Protein AF-A0A920BW28-F1 (afdb_monomer_lite)

InterPro domains:
  IPR007069 Transposase, IS801/IS1294 [PF04986] (14-71)

Radius of gyration: 20.34 Å; chains: 1; bounding box: 37×32×54 Å

Secondary structure (DSSP, 8-state):
-EEEE-SSSS--EEEE-SSEEEEEEEE-TTSS-EEEEEEEEHHHHHHHHHTTSPPTT-------GGGSTTTHHHHHHHHTT-

Foldseek 3Di:
DDWDDDDDDPWWTWDDDPFWIWTWGFDPPPVDGDTDIDIDTPVVVVVVVVVPDDDPPDDDDPADDCRDPVNVVVVVVVVVVD

Structure (mmCIF, N/CA/C/O backbone):
data_AF-A0A920BW28-F1
#
_entry.id   AF-A0A920BW28-F1
#
loop_
_atom_site.group_PDB
_atom_site.id
_atom_site.type_symbol
_atom_site.label_atom_id
_atom_site.label_alt_id
_atom_site.label_comp_id
_atom_site.label_asym_id
_atom_site.label_entity_id
_atom_site.label_seq_id
_atom_site.pdbx_PDB_ins_code
_atom_site.Cartn_x
_atom_site.Cartn_y
_atom_site.Cartn_z
_atom_site.occupancy
_atom_site.B_iso_or_equiv
_atom_site.auth_seq_id
_atom_site.auth_comp_id
_atom_site.auth_asym_id
_atom_site.auth_atom_id
_atom_site.pdbx_PDB_model_num
ATOM 1 N N . MET A 1 1 ? -21.239 0.601 17.237 1.00 50.81 1 MET A N 1
ATOM 2 C CA . MET A 1 1 ? -20.440 0.082 16.107 1.00 50.81 1 MET A CA 1
ATOM 3 C C . MET A 1 1 ? -20.384 1.133 15.021 1.00 50.81 1 MET A C 1
ATOM 5 O O . MET A 1 1 ? -21.419 1.462 14.449 1.00 50.81 1 MET A O 1
ATOM 9 N N . MET A 1 2 ? -19.203 1.701 14.790 1.00 47.06 2 MET A N 1
ATOM 10 C CA . MET A 1 2 ? -18.985 2.674 13.720 1.00 47.06 2 MET A CA 1
ATOM 11 C C . MET A 1 2 ? -18.662 1.907 12.433 1.00 47.06 2 MET A C 1
ATOM 13 O O . MET A 1 2 ? -17.834 0.997 12.457 1.00 47.06 2 MET A O 1
ATOM 17 N N . LYS A 1 3 ? -19.357 2.224 11.334 1.00 48.19 3 LYS A N 1
ATOM 18 C CA . LYS A 1 3 ? -19.135 1.615 10.015 1.00 48.19 3 LYS A CA 1
ATOM 19 C C . LYS A 1 3 ? -18.367 2.599 9.148 1.00 48.19 3 LYS A C 1
ATOM 21 O O . LYS A 1 3 ? -18.821 3.727 8.964 1.00 48.19 3 LYS A O 1
ATOM 26 N N . ILE A 1 4 ? -17.223 2.172 8.628 1.00 57.50 4 ILE A N 1
ATOM 27 C CA . ILE A 1 4 ? -16.396 2.981 7.731 1.00 57.50 4 ILE A CA 1
ATOM 28 C C . ILE A 1 4 ? -16.599 2.428 6.318 1.00 57.50 4 ILE A C 1
ATOM 30 O O . ILE A 1 4 ? -16.310 1.261 6.069 1.00 57.50 4 ILE A O 1
ATOM 34 N N . ASN A 1 5 ? -17.136 3.244 5.407 1.00 47.09 5 ASN A N 1
ATOM 35 C CA . ASN A 1 5 ? -17.307 2.874 3.999 1.00 47.09 5 ASN A CA 1
ATOM 36 C C . ASN A 1 5 ? -16.104 3.377 3.196 1.00 47.09 5 ASN A C 1
ATOM 38 O O . ASN A 1 5 ? -15.914 4.584 3.052 1.00 47.09 5 ASN A O 1
ATOM 42 N N . ALA A 1 6 ? -15.301 2.452 2.673 1.00 47.03 6 ALA A N 1
ATOM 43 C CA . ALA A 1 6 ? -14.158 2.758 1.823 1.00 47.03 6 ALA A CA 1
ATOM 44 C C . ALA A 1 6 ? -14.522 2.547 0.343 1.00 47.03 6 ALA A C 1
ATOM 46 O O . ALA A 1 6 ? -14.345 1.461 -0.196 1.00 47.03 6 ALA A O 1
ATOM 47 N N . GLY A 1 7 ? -15.001 3.608 -0.313 1.00 42.88 7 GLY A N 1
ATOM 48 C CA . GLY A 1 7 ? -15.077 3.695 -1.776 1.00 42.88 7 GLY A CA 1
ATOM 49 C C . GLY A 1 7 ? -16.218 2.925 -2.454 1.00 42.88 7 GLY A C 1
ATOM 50 O O . GLY A 1 7 ? -16.817 2.013 -1.901 1.00 42.88 7 GLY A O 1
ATOM 51 N N . ASN A 1 8 ? -16.522 3.341 -3.686 1.00 42.19 8 ASN A N 1
ATOM 52 C CA . ASN A 1 8 ? -17.715 2.986 -4.467 1.00 42.19 8 ASN A CA 1
ATOM 53 C C . ASN A 1 8 ? -17.776 1.531 -4.986 1.00 42.19 8 ASN A C 1
ATOM 55 O O . ASN A 1 8 ? -18.644 1.224 -5.800 1.00 42.19 8 ASN A O 1
ATOM 59 N N . ASP A 1 9 ? -16.897 0.641 -4.525 1.00 47.59 9 ASP A N 1
ATOM 60 C CA . ASP A 1 9 ? -16.853 -0.753 -4.960 1.00 47.59 9 ASP A CA 1
ATOM 61 C C . ASP A 1 9 ? -17.375 -1.665 -3.847 1.00 47.59 9 ASP A C 1
ATOM 63 O O . ASP A 1 9 ? -16.760 -1.868 -2.802 1.00 47.59 9 ASP A O 1
ATOM 67 N N . SER A 1 10 ? -18.553 -2.231 -4.093 1.00 51.75 10 SER A N 1
ATOM 68 C CA . SER A 1 10 ? -19.185 -3.269 -3.283 1.00 51.75 10 SER A CA 1
ATOM 69 C C . SER A 1 10 ? -18.185 -4.356 -2.856 1.00 51.75 10 SER A C 1
ATOM 71 O O . SER A 1 10 ? -17.664 -5.051 -3.731 1.00 51.75 10 SER A O 1
ATOM 73 N N . LYS A 1 11 ? -18.017 -4.532 -1.529 1.00 55.28 11 LYS A N 1
ATOM 74 C CA . LYS A 1 11 ? -17.431 -5.682 -0.779 1.00 55.28 11 LYS A CA 1
ATOM 75 C C . LYS A 1 11 ? -16.276 -5.368 0.192 1.00 55.28 11 LYS A C 1
ATOM 77 O O . LYS A 1 11 ? -15.485 -6.258 0.491 1.00 55.28 11 LYS A O 1
ATOM 82 N N . LEU A 1 12 ? -16.208 -4.163 0.757 1.00 59.53 12 LEU A N 1
ATOM 83 C CA . LEU A 1 12 ? -15.406 -3.907 1.961 1.00 59.53 12 LEU A CA 1
ATOM 84 C C . LEU A 1 12 ? -16.302 -3.370 3.076 1.00 59.53 12 LEU A C 1
ATOM 86 O O . LEU A 1 12 ? -16.674 -2.202 3.070 1.00 59.53 12 LEU A O 1
ATOM 90 N N . ASN A 1 13 ? -16.651 -4.236 4.031 1.00 65.38 13 ASN A N 1
ATOM 91 C CA . ASN A 1 13 ? -17.351 -3.835 5.251 1.00 65.38 13 ASN A CA 1
ATOM 92 C C . ASN A 1 13 ? -16.347 -3.832 6.407 1.00 65.38 13 ASN A C 1
ATOM 94 O O . ASN A 1 13 ? -15.795 -4.885 6.736 1.00 65.38 13 ASN A O 1
ATOM 98 N N . MET A 1 14 ? -16.126 -2.659 7.005 1.00 69.12 14 MET A N 1
ATOM 99 C CA . MET A 1 14 ? -15.259 -2.481 8.170 1.00 69.12 14 MET A CA 1
ATOM 100 C C . MET A 1 14 ? -16.086 -2.089 9.395 1.00 69.12 14 MET A C 1
ATOM 102 O O . MET A 1 14 ? -16.876 -1.141 9.346 1.00 69.12 14 MET A O 1
ATOM 106 N N . GLU A 1 15 ? -15.893 -2.818 10.491 1.00 78.62 15 GLU A N 1
ATOM 107 C CA . GLU A 1 15 ? -16.513 -2.550 11.790 1.00 78.62 15 GLU A CA 1
ATOM 108 C C . GLU A 1 15 ? -15.440 -2.201 12.821 1.00 78.62 15 GLU A C 1
ATOM 110 O O . GLU A 1 15 ? -14.388 -2.840 12.879 1.00 78.62 15 GLU A O 1
ATOM 115 N N . TYR A 1 16 ? -15.727 -1.178 13.627 1.00 78.88 16 TYR A N 1
ATOM 116 C CA . TYR A 1 16 ? -14.848 -0.700 14.688 1.00 78.88 16 TYR A CA 1
ATOM 117 C C . TYR A 1 16 ? -15.571 -0.700 16.037 1.00 78.88 16 TYR A C 1
ATOM 119 O O . TYR A 1 16 ? -16.673 -0.140 16.165 1.00 78.88 16 TYR A O 1
ATOM 127 N N . ASP A 1 17 ? -14.942 -1.326 17.030 1.00 79.81 17 ASP A N 1
ATOM 128 C CA . ASP A 1 17 ? -15.447 -1.463 18.402 1.00 79.81 17 ASP A CA 1
ATOM 129 C C . ASP A 1 17 ? -14.656 -0.638 19.440 1.00 79.81 17 ASP A C 1
ATOM 131 O O . ASP A 1 17 ? -15.060 -0.577 20.598 1.00 79.81 17 ASP A O 1
ATOM 135 N N . GLY A 1 18 ? -13.575 0.040 19.031 1.00 75.81 18 GLY A N 1
ATOM 136 C CA . GLY A 1 18 ? -12.700 0.817 19.918 1.00 75.81 18 GLY A CA 1
ATOM 137 C C . GLY A 1 18 ? -11.374 0.135 20.276 1.00 75.81 18 GLY A C 1
ATOM 138 O O . GLY A 1 18 ? -10.436 0.829 20.657 1.00 75.81 18 GLY A O 1
ATOM 139 N N . GLN A 1 19 ? -11.270 -1.189 20.136 1.00 81.81 19 GLN A N 1
ATOM 140 C CA . GLN A 1 19 ? -10.062 -1.978 20.441 1.00 81.81 19 GLN A CA 1
ATOM 141 C C . GLN A 1 19 ? -9.571 -2.807 19.250 1.00 81.81 19 GLN A C 1
ATOM 143 O O . GLN A 1 19 ? -8.377 -3.096 19.133 1.00 81.81 19 GLN A O 1
ATOM 148 N N . SER A 1 20 ? -10.475 -3.170 18.351 1.00 82.12 20 SER A N 1
ATOM 149 C CA . SER A 1 20 ? -10.215 -3.999 17.192 1.00 82.12 20 SER A CA 1
ATOM 150 C C . SER A 1 20 ? -10.948 -3.480 15.955 1.00 82.12 20 SER A C 1
ATOM 152 O O . SER A 1 20 ? -11.983 -2.807 16.019 1.00 82.12 20 SER A O 1
ATOM 154 N N . VAL A 1 21 ? -10.364 -3.769 14.796 1.00 83.56 21 VAL A N 1
ATOM 155 C CA . VAL A 1 21 ? -10.940 -3.493 13.483 1.00 83.56 21 VAL A CA 1
ATOM 156 C C . VAL A 1 21 ? -11.250 -4.832 12.840 1.00 83.56 21 VAL A C 1
ATOM 158 O O . VAL A 1 21 ? -10.363 -5.672 12.688 1.00 83.56 21 VAL A O 1
ATOM 161 N N . THR A 1 22 ? -12.509 -5.025 12.453 1.00 82.75 22 THR A N 1
ATOM 162 C CA . THR A 1 22 ? -12.945 -6.216 11.723 1.00 82.75 22 THR A CA 1
ATOM 163 C C . THR A 1 22 ? -13.177 -5.865 10.263 1.00 82.75 22 THR A C 1
ATOM 165 O O . THR A 1 22 ? -14.017 -5.021 9.952 1.00 82.75 22 THR A O 1
ATOM 168 N N . ILE A 1 23 ? -12.439 -6.519 9.367 1.00 79.81 23 ILE A N 1
ATOM 169 C CA . ILE A 1 23 ? -12.485 -6.279 7.922 1.00 79.81 23 ILE A CA 1
ATOM 170 C C . ILE A 1 23 ? -13.060 -7.513 7.239 1.00 79.81 23 ILE A C 1
ATOM 172 O O . ILE A 1 23 ? -12.561 -8.622 7.431 1.00 79.81 23 ILE A O 1
ATOM 176 N N . LYS A 1 24 ? -14.091 -7.305 6.419 1.00 78.69 24 LYS A N 1
ATOM 177 C CA . LYS A 1 24 ? -14.622 -8.314 5.499 1.00 78.69 24 LYS A CA 1
ATOM 178 C C . LYS A 1 24 ? -14.224 -7.956 4.077 1.00 78.69 24 LYS A C 1
ATOM 180 O O . LYS A 1 24 ? -14.616 -6.890 3.604 1.00 78.69 24 LYS A O 1
ATOM 185 N N . TYR A 1 25 ? -13.484 -8.838 3.412 1.00 74.62 25 TYR A N 1
ATOM 186 C CA . TYR A 1 25 ? -13.089 -8.679 2.012 1.00 74.62 25 TYR A CA 1
ATOM 187 C C . TYR A 1 25 ? -13.295 -9.973 1.224 1.00 74.62 25 TYR A C 1
ATOM 189 O O . TYR A 1 25 ? -13.367 -11.062 1.796 1.00 74.62 25 TYR A O 1
ATOM 197 N N . VAL A 1 26 ? -13.393 -9.830 -0.101 1.00 73.81 26 VAL A N 1
ATOM 198 C CA . VAL A 1 26 ? -13.409 -10.962 -1.029 1.00 73.81 26 VAL A CA 1
ATOM 199 C C . VAL A 1 26 ? -12.015 -11.190 -1.584 1.00 73.81 26 VAL A C 1
ATOM 201 O O . VAL A 1 26 ? -11.487 -10.326 -2.289 1.00 73.81 26 VAL A O 1
ATOM 204 N N . ASP A 1 27 ? -11.439 -12.354 -1.297 1.00 72.38 27 ASP A N 1
ATOM 205 C CA . ASP A 1 27 ? -10.195 -12.774 -1.936 1.00 72.38 27 ASP A CA 1
ATOM 206 C C . ASP A 1 27 ? -10.460 -13.117 -3.412 1.00 72.38 27 ASP A C 1
ATOM 208 O O . ASP A 1 27 ? -11.362 -13.891 -3.740 1.00 72.38 27 ASP A O 1
ATOM 212 N N . LYS A 1 28 ? -9.691 -12.495 -4.312 1.00 74.44 28 LYS A N 1
ATOM 213 C CA . LYS A 1 28 ? -9.807 -12.658 -5.770 1.00 74.44 28 LYS A CA 1
ATOM 214 C C . LYS A 1 28 ? -8.750 -13.598 -6.356 1.00 74.44 28 LYS A C 1
ATOM 216 O O . LYS A 1 28 ? -8.774 -13.836 -7.560 1.00 74.44 28 LYS A O 1
ATOM 221 N N . THR A 1 29 ? -7.821 -14.112 -5.551 1.00 73.69 29 THR A N 1
ATOM 222 C CA . THR A 1 29 ? -6.680 -14.908 -6.036 1.00 73.69 29 THR A CA 1
ATOM 223 C C . THR A 1 29 ? -7.080 -16.271 -6.612 1.00 73.69 29 THR A C 1
ATOM 225 O O . THR A 1 29 ? -6.472 -16.720 -7.578 1.00 73.69 29 THR A O 1
ATOM 228 N N . ASP A 1 30 ? -8.133 -16.898 -6.082 1.00 68.06 30 ASP A N 1
ATOM 229 C CA . ASP A 1 30 ? -8.521 -18.286 -6.398 1.00 68.06 30 ASP A CA 1
ATOM 230 C C . ASP A 1 30 ? -9.698 -18.411 -7.394 1.00 68.06 30 ASP A C 1
ATOM 232 O O . ASP A 1 30 ? -10.242 -19.494 -7.606 1.00 68.06 30 ASP A O 1
ATOM 236 N N . GLY A 1 31 ? -10.186 -17.299 -7.959 1.00 58.19 31 GLY A N 1
ATOM 237 C CA . GLY A 1 31 ? -11.398 -17.285 -8.800 1.00 58.19 31 GLY A CA 1
ATOM 238 C C . GLY A 1 31 ? -12.693 -17.693 -8.072 1.00 58.19 31 GLY A C 1
ATOM 239 O O . GLY A 1 31 ? -13.760 -17.734 -8.683 1.00 58.19 31 GLY A O 1
ATOM 240 N N . LYS A 1 32 ? -12.617 -17.972 -6.767 1.00 58.94 32 LYS A N 1
ATOM 241 C CA . LYS A 1 32 ? -13.735 -18.261 -5.867 1.00 58.94 32 LYS A CA 1
ATOM 242 C C . LYS A 1 32 ? -13.860 -17.120 -4.875 1.00 58.94 32 LYS A C 1
ATOM 244 O O . LYS A 1 32 ? -12.871 -16.731 -4.265 1.00 58.94 32 LYS A O 1
ATOM 249 N N . GLU A 1 33 ? -15.073 -16.615 -4.687 1.00 59.59 33 GLU A N 1
ATOM 250 C CA . GLU A 1 33 ? -15.328 -15.587 -3.684 1.00 59.59 33 GLU A CA 1
ATOM 251 C C . GLU A 1 33 ? -15.154 -16.177 -2.276 1.00 59.59 33 GLU A C 1
ATOM 253 O O . GLU A 1 33 ? -16.027 -16.890 -1.783 1.00 59.59 33 GLU A O 1
ATOM 258 N N . LYS A 1 34 ? -14.018 -15.905 -1.626 1.00 58.81 34 LYS A N 1
ATOM 259 C CA . LYS A 1 34 ? -13.824 -16.197 -0.199 1.00 58.81 34 LYS A CA 1
ATOM 260 C C . LYS A 1 34 ? -14.108 -14.929 0.591 1.00 58.81 34 LYS A C 1
ATOM 262 O O . LYS A 1 34 ? -13.440 -13.925 0.378 1.00 58.81 34 LYS A O 1
ATOM 267 N N . ASN A 1 35 ? -15.103 -14.978 1.473 1.00 63.12 35 ASN A N 1
ATOM 268 C CA . ASN A 1 35 ? -15.395 -13.900 2.415 1.00 63.12 35 ASN A CA 1
ATOM 269 C C . ASN A 1 35 ? -14.570 -14.134 3.683 1.00 63.12 35 ASN A C 1
ATOM 271 O O . ASN A 1 35 ? -14.968 -14.929 4.535 1.00 63.12 35 ASN A O 1
ATOM 275 N N . GLU A 1 36 ? -13.426 -13.471 3.804 1.00 64.94 36 GLU A N 1
ATOM 276 C CA . GLU A 1 36 ? -12.577 -13.588 4.992 1.00 64.94 36 GLU A CA 1
ATOM 277 C C . GLU A 1 36 ? -12.900 -12.473 5.984 1.00 64.94 36 GLU A C 1
ATOM 279 O O . GLU A 1 36 ? -13.117 -11.325 5.597 1.00 64.94 36 GLU A O 1
ATOM 284 N N . THR A 1 37 ? -12.980 -12.831 7.268 1.00 73.88 37 THR A N 1
ATOM 285 C CA . THR A 1 37 ? -13.154 -11.883 8.373 1.00 73.88 37 THR A CA 1
ATOM 286 C C . THR A 1 37 ? -11.849 -11.829 9.145 1.00 73.88 37 THR A C 1
ATOM 288 O O . THR A 1 37 ? -11.464 -12.814 9.771 1.00 73.88 37 THR A O 1
ATOM 291 N N . VAL A 1 38 ? -11.166 -10.690 9.084 1.00 76.44 38 VAL A N 1
ATOM 292 C CA . VAL A 1 38 ? -9.920 -10.466 9.819 1.00 76.44 38 VAL A CA 1
ATOM 293 C C . VAL A 1 38 ? -10.194 -9.461 10.923 1.00 76.44 38 VAL A C 1
ATOM 295 O O . VAL A 1 38 ? -10.561 -8.322 10.634 1.00 76.44 38 VAL A O 1
ATOM 298 N N . SER A 1 39 ? -10.014 -9.890 12.170 1.00 81.94 39 SER A N 1
ATOM 299 C CA . SER A 1 39 ? -10.030 -9.018 13.343 1.00 81.94 39 SER A CA 1
ATOM 300 C C . SER A 1 39 ? -8.591 -8.785 13.789 1.00 81.94 39 SER A C 1
ATOM 302 O O . SER A 1 39 ? -7.884 -9.726 14.141 1.00 81.94 39 SER A O 1
ATOM 304 N N . VAL A 1 40 ? -8.157 -7.532 13.738 1.00 84.19 40 VAL A N 1
ATOM 305 C CA . VAL A 1 40 ? -6.821 -7.083 14.158 1.00 84.19 40 VAL A CA 1
ATOM 306 C C . VAL A 1 40 ? -6.967 -5.971 15.185 1.00 84.19 40 VAL A C 1
ATOM 308 O O . VAL A 1 40 ? -7.948 -5.224 15.155 1.00 84.19 40 VAL A O 1
ATOM 311 N N . SER A 1 41 ? -6.009 -5.852 16.105 1.00 88.12 41 SER A N 1
ATOM 312 C CA . SER A 1 41 ? -5.984 -4.721 17.038 1.00 88.12 41 SER A CA 1
ATOM 313 C C . SER A 1 41 ? -5.803 -3.402 16.277 1.00 88.12 41 SER A C 1
ATOM 315 O O . SER A 1 41 ? -5.2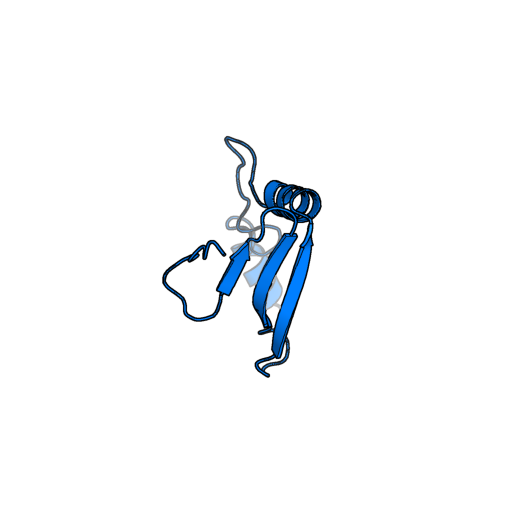90 -3.382 15.155 1.00 88.12 41 SER A O 1
ATOM 317 N N . VAL A 1 42 ? -6.210 -2.281 16.879 1.00 85.69 42 VAL A N 1
ATOM 318 C CA . VAL A 1 42 ? -6.053 -0.954 16.249 1.00 85.69 42 VAL A CA 1
ATOM 319 C C . VAL A 1 42 ? -4.591 -0.646 15.927 1.00 85.69 42 VAL A C 1
ATOM 321 O O . VAL A 1 42 ? -4.286 -0.163 14.841 1.00 85.69 42 VAL A O 1
ATOM 324 N N . GLU A 1 43 ? -3.681 -0.952 16.850 1.00 87.44 43 GLU A N 1
ATOM 325 C CA . GLU A 1 43 ? -2.243 -0.718 16.676 1.00 87.44 43 GLU A CA 1
ATOM 326 C C . GLU A 1 43 ? -1.675 -1.548 15.518 1.00 87.44 43 GLU A C 1
ATOM 328 O O . GLU A 1 43 ? -0.944 -1.038 14.664 1.00 87.44 43 GLU A O 1
ATOM 333 N N . GLU A 1 44 ? -2.064 -2.822 15.434 1.00 86.81 44 GLU A N 1
ATOM 334 C CA . GLU A 1 44 ? -1.643 -3.701 14.349 1.00 86.81 44 GLU A CA 1
ATOM 335 C C . GLU A 1 44 ? -2.227 -3.254 13.003 1.00 86.81 44 GLU A C 1
ATOM 337 O O . GLU A 1 44 ? -1.533 -3.249 11.987 1.00 86.81 44 GLU A O 1
ATOM 342 N N . PHE A 1 45 ? -3.478 -2.801 12.990 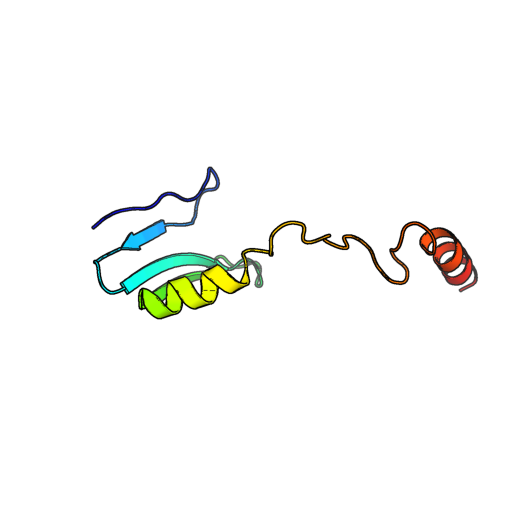1.00 85.62 45 PHE A N 1
ATOM 343 C CA . PHE A 1 45 ? -4.093 -2.237 11.797 1.00 85.62 45 PHE A CA 1
ATOM 344 C C . PHE A 1 45 ? -3.353 -0.982 11.309 1.00 85.62 45 PHE A C 1
ATOM 346 O O . PHE A 1 45 ? -2.990 -0.905 10.134 1.00 85.62 45 PHE A O 1
ATOM 353 N N . ILE A 1 46 ? -3.078 -0.024 12.202 1.00 87.00 46 ILE A N 1
ATOM 354 C CA . ILE A 1 46 ? -2.377 1.222 11.863 1.00 87.00 46 ILE A CA 1
ATOM 355 C C . ILE A 1 46 ? -0.967 0.926 11.344 1.00 87.00 46 ILE A C 1
ATOM 357 O O . ILE A 1 46 ? -0.581 1.459 10.306 1.00 87.00 46 ILE A O 1
ATOM 361 N N . SER A 1 47 ? -0.209 0.054 12.015 1.00 88.88 47 SER A N 1
ATOM 362 C CA . SER A 1 47 ? 1.152 -0.295 11.581 1.00 88.88 47 SER A CA 1
ATOM 363 C C . SER A 1 47 ? 1.183 -0.915 10.180 1.00 88.88 47 SER A C 1
ATOM 365 O O . SER A 1 47 ? 1.981 -0.492 9.344 1.00 88.88 47 SER A O 1
ATOM 367 N N . ARG A 1 48 ? 0.266 -1.845 9.877 1.00 88.31 48 ARG A N 1
ATOM 368 C CA . ARG A 1 48 ? 0.121 -2.426 8.532 1.00 88.31 48 ARG A CA 1
ATOM 369 C C . ARG A 1 48 ? -0.299 -1.379 7.499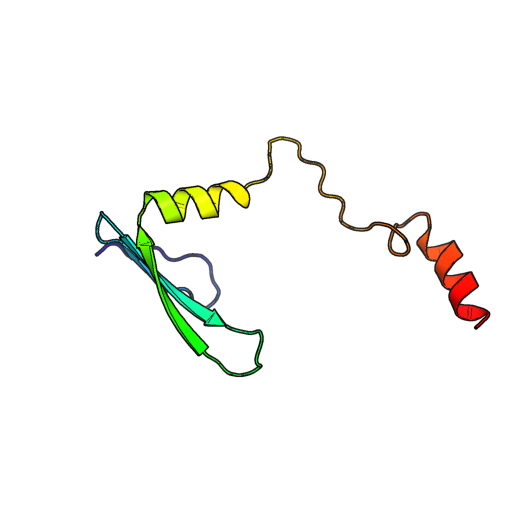 1.00 88.31 48 ARG A C 1
ATOM 371 O O . ARG A 1 48 ? 0.145 -1.434 6.356 1.00 88.31 48 ARG A O 1
ATOM 378 N N . PHE A 1 49 ? -1.142 -0.425 7.892 1.00 86.62 49 PHE A N 1
ATOM 379 C CA . PHE A 1 49 ? -1.641 0.615 6.996 1.00 86.62 49 PHE A CA 1
ATOM 380 C C . PHE A 1 49 ? -0.569 1.649 6.634 1.00 86.62 49 PHE A C 1
ATOM 382 O O . PHE A 1 49 ? -0.435 2.003 5.463 1.00 86.62 49 PHE A O 1
ATOM 389 N N . 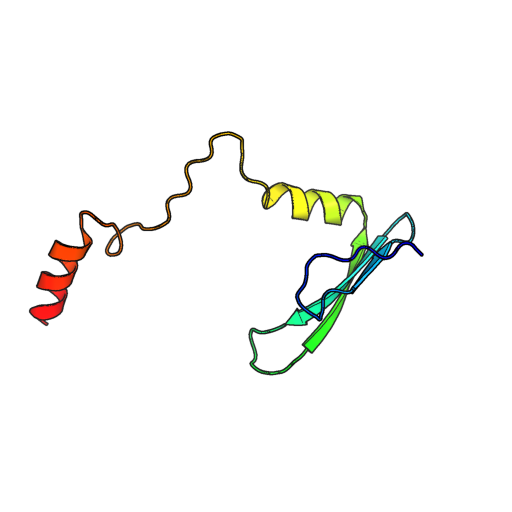ILE A 1 50 ? 0.229 2.099 7.608 1.00 89.25 50 ILE A N 1
ATOM 390 C CA . ILE A 1 50 ? 1.271 3.116 7.398 1.00 89.25 50 ILE A CA 1
ATOM 391 C C . ILE A 1 50 ? 2.284 2.669 6.335 1.00 89.25 50 ILE A C 1
ATOM 393 O O . ILE A 1 50 ? 2.667 3.480 5.499 1.00 89.25 50 ILE A O 1
ATOM 397 N N . CYS A 1 51 ? 2.660 1.384 6.286 1.00 86.12 51 CYS A N 1
ATOM 398 C CA . CYS A 1 51 ? 3.596 0.859 5.280 1.00 86.12 51 CYS A CA 1
ATOM 399 C C . CYS A 1 51 ? 3.131 1.034 3.823 1.00 86.12 51 CYS A C 1
ATOM 401 O O . CYS A 1 51 ? 3.947 0.958 2.905 1.00 86.12 51 CYS A O 1
ATOM 403 N N . HIS A 1 52 ? 1.833 1.237 3.592 1.00 87.12 52 HIS A N 1
ATOM 404 C CA . HIS A 1 52 ? 1.279 1.465 2.259 1.00 87.12 52 HIS A CA 1
ATOM 405 C C . HIS A 1 52 ? 1.228 2.942 1.859 1.00 87.12 52 HIS A C 1
ATOM 407 O O . HIS A 1 52 ? 0.951 3.235 0.694 1.00 87.12 52 HIS A O 1
ATOM 413 N N . ILE A 1 53 ? 1.485 3.865 2.788 1.00 89.00 53 ILE A N 1
ATOM 414 C CA . ILE A 1 53 ? 1.528 5.298 2.514 1.00 89.00 53 ILE A CA 1
ATOM 415 C C . ILE A 1 53 ? 2.954 5.638 2.061 1.00 89.00 53 ILE A C 1
ATOM 417 O O . ILE A 1 53 ? 3.883 5.523 2.858 1.00 89.00 53 ILE A O 1
ATOM 421 N N . PRO A 1 54 ? 3.167 6.017 0.790 1.00 87.88 54 PRO A N 1
ATOM 422 C CA . PRO A 1 54 ? 4.486 6.420 0.329 1.00 87.88 54 PRO A CA 1
ATOM 423 C C . PRO A 1 54 ? 4.881 7.777 0.925 1.00 87.88 54 PRO A C 1
ATOM 425 O O . PRO A 1 54 ? 4.023 8.633 1.148 1.00 87.88 54 PRO A O 1
ATOM 428 N N . ASP A 1 55 ? 6.184 7.986 1.111 1.00 88.56 55 ASP A N 1
ATOM 429 C CA . ASP A 1 55 ? 6.730 9.250 1.609 1.00 88.56 55 ASP A CA 1
ATOM 430 C C . ASP A 1 55 ? 6.408 10.438 0.691 1.00 88.56 55 ASP A C 1
ATOM 432 O O . ASP A 1 55 ? 6.158 10.302 -0.518 1.00 88.56 55 ASP A O 1
ATOM 436 N N . GLU A 1 56 ? 6.484 11.644 1.257 1.00 89.75 56 GLU A N 1
ATOM 437 C CA . GLU A 1 56 ? 6.386 12.865 0.468 1.00 89.75 56 GLU A CA 1
ATOM 438 C C . GLU A 1 56 ? 7.439 12.879 -0.649 1.00 89.75 56 GLU A C 1
ATOM 440 O O . GLU A 1 56 ? 8.604 12.529 -0.465 1.00 89.75 56 GLU A O 1
ATOM 445 N N . GLN A 1 57 ? 7.011 13.284 -1.848 1.00 90.75 57 GLN A N 1
ATOM 446 C CA . GLN A 1 57 ? 7.844 13.321 -3.057 1.00 90.75 57 GLN A CA 1
ATOM 447 C C . GLN A 1 57 ? 8.384 11.953 -3.526 1.00 90.75 57 GLN A C 1
ATOM 449 O O . GLN A 1 57 ? 9.277 11.907 -4.382 1.00 90.75 57 GLN A O 1
ATOM 454 N N . PHE A 1 58 ? 7.816 10.834 -3.058 1.00 89.56 58 PHE A N 1
ATOM 455 C CA . PHE A 1 58 ? 8.198 9.505 -3.528 1.00 89.56 58 PHE A CA 1
ATOM 456 C C . PHE A 1 58 ? 7.949 9.336 -5.038 1.00 89.56 58 PHE A C 1
ATOM 458 O O . PHE A 1 58 ? 6.816 9.272 -5.532 1.00 89.56 58 PHE A O 1
ATOM 465 N N . LYS A 1 59 ? 9.034 9.236 -5.813 1.00 87.75 59 LYS A N 1
ATOM 466 C CA . LYS A 1 59 ? 8.962 8.989 -7.259 1.00 87.75 59 LYS A CA 1
ATOM 467 C C . LYS A 1 59 ? 8.684 7.514 -7.522 1.00 87.75 59 LYS A C 1
ATOM 469 O O . LYS A 1 59 ? 9.596 6.695 -7.589 1.00 87.75 59 LYS A O 1
ATOM 474 N N . THR A 1 60 ? 7.417 7.189 -7.755 1.00 87.06 60 THR A N 1
ATOM 475 C CA . THR A 1 60 ? 7.011 5.825 -8.115 1.00 87.06 60 THR A CA 1
ATOM 476 C C . THR A 1 60 ? 7.559 5.432 -9.494 1.00 87.06 60 THR A C 1
ATOM 478 O O . THR A 1 60 ? 7.177 6.000 -10.523 1.00 87.06 60 THR A O 1
ATOM 481 N N . ILE A 1 61 ? 8.435 4.424 -9.547 1.00 87.44 61 ILE A N 1
ATOM 482 C CA . ILE A 1 61 ? 8.945 3.867 -10.808 1.00 87.44 61 ILE A CA 1
ATOM 483 C C . ILE A 1 61 ? 7.919 2.875 -11.368 1.00 87.44 61 ILE A C 1
ATOM 485 O O . ILE A 1 61 ? 7.864 1.720 -10.964 1.00 87.44 61 ILE A O 1
ATOM 489 N N . ARG A 1 62 ? 7.114 3.312 -12.344 1.00 86.75 62 ARG A N 1
ATOM 490 C CA . ARG A 1 62 ? 6.069 2.465 -12.954 1.00 86.75 62 ARG A CA 1
ATOM 491 C C . ARG A 1 62 ? 6.607 1.356 -13.867 1.00 86.75 62 ARG A C 1
ATOM 493 O O . ARG A 1 62 ? 5.965 0.324 -14.009 1.00 86.75 62 ARG A O 1
ATOM 500 N N . TYR A 1 63 ? 7.749 1.575 -14.524 1.00 92.38 63 TYR A N 1
ATOM 501 C CA . TYR A 1 63 ? 8.323 0.631 -15.489 1.00 92.38 63 TYR A CA 1
ATOM 502 C C . TYR A 1 63 ? 9.846 0.562 -15.362 1.00 92.38 63 TYR A C 1
ATOM 504 O O . TYR A 1 63 ? 10.521 1.586 -15.473 1.00 92.38 63 TYR A O 1
ATOM 512 N N . TYR A 1 64 ? 10.382 -0.647 -15.206 1.00 90.56 64 TYR A N 1
ATOM 513 C CA . TYR A 1 64 ? 11.810 -0.925 -15.030 1.00 90.56 64 TYR A CA 1
ATOM 514 C C . TYR A 1 64 ? 12.283 -2.041 -15.974 1.00 90.56 64 TYR A C 1
ATOM 516 O O . TYR A 1 64 ? 11.483 -2.652 -16.688 1.00 90.56 64 TYR A O 1
ATOM 524 N N . GLY A 1 65 ? 13.596 -2.284 -16.015 1.00 89.44 65 GLY A N 1
ATOM 525 C CA . GLY A 1 65 ? 14.188 -3.385 -16.782 1.00 89.44 65 GLY A CA 1
ATOM 526 C C . GLY A 1 65 ? 13.787 -3.356 -18.257 1.00 89.44 65 GLY A C 1
ATOM 527 O O . GLY A 1 65 ? 13.881 -2.312 -18.903 1.00 89.44 65 GLY A O 1
ATOM 528 N N . MET A 1 66 ? 13.296 -4.481 -18.786 1.00 89.06 66 MET A N 1
ATOM 529 C CA . MET A 1 66 ? 12.849 -4.588 -20.183 1.00 89.06 66 MET A CA 1
ATOM 530 C C . MET A 1 66 ? 11.585 -3.784 -20.505 1.00 89.06 66 MET A C 1
ATOM 532 O O . MET A 1 66 ? 11.352 -3.426 -21.659 1.00 89.06 66 MET A O 1
ATOM 536 N N . TYR A 1 67 ? 10.789 -3.456 -19.489 1.00 89.12 67 TYR A N 1
ATOM 537 C CA . TYR A 1 67 ? 9.574 -2.661 -19.642 1.00 89.12 67 TYR A CA 1
ATOM 538 C C . TYR A 1 67 ? 9.846 -1.156 -19.595 1.00 89.12 67 TYR A C 1
ATOM 540 O O . TYR A 1 67 ? 8.956 -0.366 -19.924 1.00 89.12 67 TYR A O 1
ATOM 548 N N . SER A 1 68 ? 11.063 -0.736 -19.222 1.00 92.88 68 SER A N 1
ATOM 549 C CA . SER A 1 68 ? 11.414 0.682 -19.174 1.00 92.88 68 SER A CA 1
ATOM 550 C C . SER A 1 68 ? 11.258 1.322 -20.558 1.00 92.88 68 SER A C 1
ATOM 552 O O . SER A 1 68 ? 11.609 0.733 -21.582 1.00 92.88 68 SER A O 1
ATOM 554 N N . ARG A 1 69 ? 10.756 2.561 -20.612 1.00 88.31 69 ARG A N 1
ATOM 555 C CA . ARG A 1 69 ? 10.469 3.246 -21.888 1.00 88.31 69 ARG A CA 1
ATOM 556 C C . ARG A 1 69 ? 11.684 3.310 -22.818 1.00 88.31 69 ARG A C 1
ATOM 558 O O . ARG A 1 69 ? 11.524 3.167 -24.027 1.00 88.31 69 ARG A O 1
ATOM 565 N N . ARG A 1 70 ? 12.885 3.513 -22.261 1.00 89.06 70 ARG A N 1
ATOM 566 C CA . ARG A 1 70 ? 14.126 3.642 -23.043 1.00 89.06 70 ARG A CA 1
ATOM 567 C C . ARG A 1 70 ? 14.612 2.304 -23.589 1.00 89.06 70 ARG A C 1
ATOM 569 O O . ARG A 1 70 ? 15.054 2.237 -24.730 1.00 89.06 70 ARG A O 1
ATOM 576 N N . THR A 1 71 ? 14.508 1.242 -22.799 1.00 91.75 71 THR A N 1
ATOM 577 C CA . THR A 1 71 ? 15.073 -0.069 -23.148 1.00 91.75 71 THR A CA 1
ATOM 578 C C . THR A 1 71 ? 14.080 -0.981 -23.868 1.00 91.75 71 THR A C 1
ATOM 580 O O . THR A 1 71 ? 14.504 -1.861 -24.614 1.00 91.75 71 THR A O 1
ATOM 583 N N . LYS A 1 72 ? 12.766 -0.745 -23.738 1.00 91.94 72 LYS A N 1
ATOM 584 C CA . LYS A 1 72 ? 11.706 -1.576 -24.335 1.00 91.94 72 LYS A CA 1
ATOM 585 C C . LYS A 1 72 ? 11.891 -1.815 -25.833 1.00 91.94 72 LYS A C 1
ATOM 587 O O . LYS A 1 72 ? 11.640 -2.916 -26.310 1.00 91.94 72 LYS A O 1
ATOM 592 N N . ARG A 1 73 ? 12.357 -0.811 -26.591 1.00 90.19 73 ARG A N 1
ATOM 593 C CA . ARG A 1 73 ? 12.625 -0.956 -28.038 1.00 90.19 73 ARG A CA 1
ATOM 594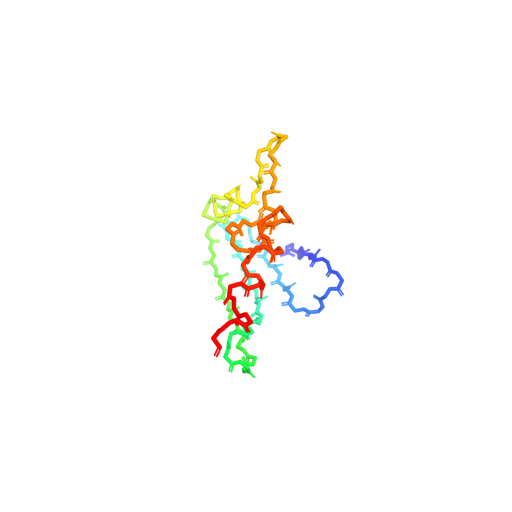 C C . ARG A 1 73 ? 13.772 -1.922 -28.331 1.00 90.19 73 ARG A C 1
ATOM 596 O O . ARG A 1 73 ? 13.687 -2.658 -29.306 1.00 90.19 73 ARG A O 1
ATOM 603 N N . VAL A 1 74 ? 14.823 -1.903 -27.514 1.00 92.12 74 VAL A N 1
ATOM 604 C CA . VAL A 1 74 ? 15.990 -2.782 -27.668 1.00 92.12 74 VAL A CA 1
ATOM 605 C C . VAL A 1 74 ? 15.585 -4.220 -27.366 1.00 92.12 74 VAL A C 1
ATOM 607 O O . VAL A 1 74 ? 15.759 -5.092 -28.209 1.00 92.12 74 VAL A O 1
ATOM 610 N N . TYR A 1 75 ? 14.936 -4.449 -26.224 1.00 91.06 75 TYR A N 1
ATOM 611 C CA . TYR A 1 75 ? 14.485 -5.786 -25.839 1.00 91.06 75 TYR A CA 1
ATOM 612 C C . TYR A 1 75 ? 13.436 -6.361 -26.789 1.00 91.06 75 TYR A C 1
ATOM 614 O O . TYR A 1 75 ? 13.494 -7.543 -27.099 1.00 91.06 75 TYR A O 1
ATOM 622 N N . LYS A 1 76 ? 12.537 -5.531 -27.339 1.00 91.12 76 LYS A N 1
ATOM 623 C CA . LYS A 1 76 ? 11.588 -5.978 -28.369 1.00 91.12 76 LYS A CA 1
ATOM 624 C C . LYS A 1 76 ? 12.294 -6.517 -29.621 1.00 91.12 76 LYS A C 1
ATOM 626 O O . LYS A 1 76 ? 11.811 -7.481 -30.194 1.00 91.12 76 LYS A O 1
ATOM 631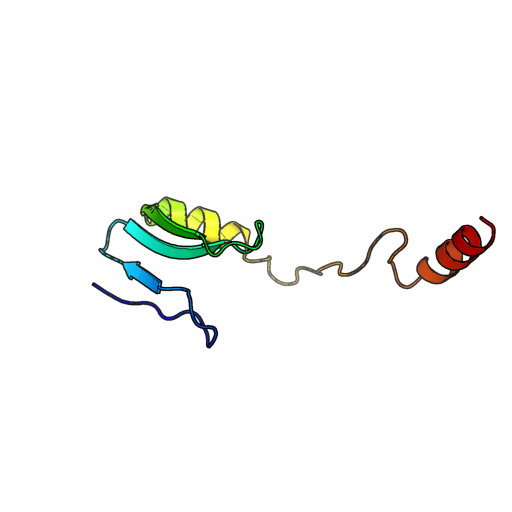 N N . LYS A 1 77 ? 13.416 -5.912 -30.034 1.00 90.94 77 LYS A N 1
ATOM 632 C CA . LYS A 1 77 ? 14.215 -6.404 -31.170 1.00 90.94 77 LYS A CA 1
ATOM 633 C C . LYS A 1 77 ? 14.936 -7.710 -30.844 1.00 90.94 77 LYS A C 1
ATOM 635 O O . LYS A 1 77 ? 14.980 -8.596 -31.682 1.00 90.94 77 LYS A O 1
ATOM 640 N N . ILE A 1 78 ? 15.488 -7.828 -29.637 1.00 91.38 78 ILE A N 1
ATOM 641 C CA . ILE A 1 78 ? 16.159 -9.058 -29.190 1.00 91.38 78 ILE A CA 1
ATOM 642 C C . ILE A 1 78 ? 15.158 -10.219 -29.151 1.00 91.38 78 ILE A C 1
ATOM 644 O O . ILE A 1 78 ? 15.438 -11.285 -29.681 1.00 91.38 78 ILE A O 1
ATOM 648 N N . LEU A 1 79 ? 13.967 -9.983 -28.596 1.00 89.50 79 LEU A N 1
ATOM 649 C CA . LEU A 1 79 ? 12.892 -10.974 -28.535 1.00 89.50 79 LEU A CA 1
ATOM 650 C C . LEU A 1 79 ? 12.325 -11.351 -29.907 1.00 89.50 79 LEU A C 1
ATOM 652 O O . LEU A 1 79 ? 11.728 -12.406 -30.012 1.00 89.50 79 LEU A O 1
ATOM 656 N N . SER A 1 80 ? 12.476 -10.510 -30.937 1.00 89.69 80 SER A N 1
ATOM 657 C CA . SER A 1 80 ? 12.024 -10.837 -32.299 1.00 89.69 80 SER A CA 1
ATOM 658 C C . SER A 1 80 ? 13.038 -11.639 -33.118 1.00 89.69 80 SER A C 1
ATOM 660 O O . SER A 1 80 ? 12.758 -11.958 -34.267 1.00 89.69 80 SER A O 1
ATOM 662 N N . ILE A 1 81 ? 14.243 -11.854 -32.584 1.00 90.44 81 ILE A N 1
ATOM 663 C CA . ILE A 1 81 ? 15.310 -12.638 -33.230 1.00 90.44 81 ILE A CA 1
ATOM 664 C C . ILE A 1 81 ? 15.245 -14.115 -32.797 1.00 90.44 81 ILE A C 1
ATOM 666 O O . ILE A 1 81 ? 15.816 -14.972 -33.465 1.00 90.44 81 ILE A O 1
ATOM 670 N N . TRP A 1 82 ? 14.543 -14.392 -31.699 1.00 68.56 82 TRP A N 1
ATOM 671 C CA . TRP A 1 82 ? 14.160 -15.725 -31.241 1.00 68.56 82 TRP A CA 1
ATOM 672 C C . TRP A 1 82 ? 12.776 -16.089 -31.774 1.00 68.56 82 TRP A C 1
ATOM 674 O O . TRP A 1 82 ? 12.579 -17.282 -32.086 1.00 68.56 82 TRP A O 1
#

pLDDT: mean 77.7, std 14.66, range [42.19, 92.88]

Sequence (82 aa):
MMKINAGNDSKLNMEYDGQSVTIKYVDKTDGKEKNETVSVSVEEFISRFICHIPDEQFKTIRYYGMYSRRTKRVYKKILSIW

Organism: NCBI:txid77777